Protein AF-A0A8H7TX70-F1 (afdb_monomer)

Organism: NCBI:txid104341

InterPro domains:
  IPR000953 Chromo/chromo shadow domain [PS50013] (102-158)
  IPR000953 Chromo/chromo shadow domain [SM00298] (101-154)
  IPR016197 Chromo-like domain superfamily [SSF54160] (65-156)
  IPR017984 Chromo domain subgroup [PR00504] (99-107)
  IPR017984 Chromo domain subgroup [PR00504] (112-126)
  IPR017984 Chromo domain subgroup [PR00504] (127-139)
  IPR023780 Chromo domain [PF00385] (102-152)
  IPR051219 Heterochromatin-associated chromo domain-containing protein [PTHR22812] (97-153)
  IPR056924 Tf2-1-like, SH3-like domain [PF24626] (18-78)

Solvent-accessible surface area (backbone atoms only — not comparable to full-atom values): 9948 Å² total; per-residue (Å²): 130,70,78,74,65,58,77,77,59,72,83,75,79,84,77,56,64,68,40,46,24,28,37,52,34,88,87,55,90,63,93,84,52,56,88,88,72,40,66,63,57,48,60,76,31,35,30,64,40,74,79,51,100,54,33,36,31,41,59,71,59,89,89,56,94,61,80,48,66,44,52,45,91,41,50,40,84,54,71,82,75,87,54,85,82,71,70,72,72,74,74,80,68,44,74,56,101,84,43,82,41,77,63,74,65,43,59,79,50,55,37,65,56,96,92,36,58,28,32,32,37,34,43,58,91,55,60,80,89,67,49,42,78,40,47,54,85,77,49,63,91,44,57,68,50,52,52,54,41,40,72,76,37,78,73,61,62,101

pLDDT: mean 81.98, std 11.8, range [46.97, 94.88]

Structure (mmCIF, N/CA/C/O backbone):
data_AF-A0A8H7TX70-F1
#
_entry.id   AF-A0A8H7TX70-F1
#
loop_
_atom_site.group_PDB
_atom_site.id
_atom_site.type_symbol
_atom_site.label_atom_id
_atom_site.label_alt_id
_atom_site.label_comp_id
_atom_site.label_asym_id
_atom_site.label_entity_id
_atom_site.label_seq_id
_atom_site.pdbx_PDB_ins_code
_atom_site.Cartn_x
_atom_site.Cartn_y
_atom_site.Cartn_z
_atom_site.occupancy
_atom_site.B_iso_or_equiv
_atom_site.auth_seq_id
_atom_site.auth_comp_id
_atom_site.auth_asym_id
_atom_site.auth_atom_id
_atom_site.pdbx_PDB_model_num
ATOM 1 N N . MET A 1 1 ? -21.785 15.446 38.841 1.00 46.97 1 MET A N 1
ATOM 2 C CA . MET A 1 1 ? -20.453 15.198 38.235 1.00 46.97 1 MET A CA 1
ATOM 3 C C . MET A 1 1 ? -20.473 14.820 36.745 1.00 46.97 1 MET A C 1
ATOM 5 O O . MET A 1 1 ? -19.428 14.938 36.129 1.00 46.97 1 MET A O 1
ATOM 9 N N . LYS A 1 2 ? -21.609 14.440 36.130 1.00 51.28 2 LYS A N 1
ATOM 10 C CA . LYS A 1 2 ? -21.688 14.096 34.688 1.00 51.28 2 LYS A CA 1
ATOM 11 C C . LYS A 1 2 ? -21.683 15.294 33.715 1.00 51.28 2 LYS A C 1
ATOM 13 O O . LYS A 1 2 ? -21.229 15.174 32.593 1.00 51.28 2 LYS A O 1
ATOM 18 N N . VAL A 1 3 ? -22.128 16.470 34.164 1.00 50.03 3 VAL A N 1
ATOM 19 C CA . VAL A 1 3 ? -22.450 17.622 33.288 1.00 50.03 3 VAL A CA 1
ATOM 20 C C . VAL A 1 3 ? -21.218 18.362 32.729 1.00 50.03 3 VAL A C 1
ATOM 22 O O . VAL A 1 3 ? -21.328 19.087 31.746 1.00 50.03 3 VAL A O 1
ATOM 25 N N . TYR A 1 4 ? -20.037 18.204 33.337 1.00 56.69 4 TYR A N 1
ATOM 26 C CA . TYR A 1 4 ? -18.811 18.883 32.883 1.00 56.69 4 TYR A CA 1
ATOM 27 C C . TYR A 1 4 ? -18.017 18.088 31.840 1.00 56.69 4 TYR A C 1
ATOM 29 O O . TYR A 1 4 ? -17.325 18.701 31.033 1.00 56.69 4 TYR A O 1
ATOM 37 N N . TYR A 1 5 ? -18.124 16.755 31.837 1.00 52.44 5 TYR A N 1
ATOM 38 C CA . TYR A 1 5 ? -17.366 15.901 30.917 1.00 52.44 5 TYR A CA 1
ATOM 39 C C . TYR A 1 5 ? -17.950 15.933 29.498 1.00 52.44 5 TYR A C 1
ATOM 41 O O . TYR A 1 5 ? -17.201 16.041 28.531 1.00 52.44 5 TYR A O 1
ATOM 49 N N . ASP A 1 6 ? -19.279 15.945 29.377 1.00 57.38 6 ASP A N 1
ATOM 50 C CA . ASP A 1 6 ? -19.972 15.811 28.088 1.00 57.38 6 ASP A CA 1
ATOM 51 C C . ASP A 1 6 ? -19.935 17.086 27.221 1.00 57.38 6 ASP A C 1
ATOM 53 O O . ASP A 1 6 ? -20.243 17.035 26.035 1.00 57.38 6 ASP A O 1
ATOM 57 N N . LYS A 1 7 ? -19.501 18.238 27.762 1.00 58.59 7 LYS A N 1
ATOM 58 C CA . LYS A 1 7 ? -19.483 19.531 27.039 1.00 58.59 7 LYS A CA 1
ATOM 59 C C . LYS A 1 7 ? -18.571 19.564 25.806 1.00 58.59 7 LYS A C 1
ATOM 61 O O . LYS A 1 7 ? -18.759 20.419 24.945 1.00 58.59 7 LYS A O 1
ATOM 66 N N . HIS A 1 8 ? -17.590 18.667 25.728 1.00 56.22 8 HIS A N 1
ATOM 67 C CA . HIS A 1 8 ? -16.650 18.566 24.604 1.00 56.22 8 HIS A CA 1
ATOM 68 C C . HIS A 1 8 ? -16.686 17.196 23.916 1.00 56.22 8 HIS A C 1
ATOM 70 O O . HIS A 1 8 ? -15.831 16.906 23.077 1.00 56.22 8 HIS A O 1
ATOM 76 N N . VAL A 1 9 ? -17.649 16.340 24.270 1.00 56.56 9 VAL A N 1
ATOM 77 C CA . VAL A 1 9 ? -17.773 15.009 23.678 1.00 56.56 9 VAL A CA 1
ATOM 78 C C . VAL A 1 9 ? -18.519 15.154 22.359 1.00 56.56 9 VAL A C 1
ATOM 80 O O . VAL A 1 9 ? -19.713 15.432 22.331 1.00 56.56 9 VAL A O 1
ATOM 83 N N . GLN A 1 10 ? -17.800 14.997 21.249 1.00 61.62 10 GLN A N 1
ATOM 84 C CA . GLN A 1 10 ? -18.438 14.821 19.948 1.00 61.62 10 GLN A CA 1
ATOM 85 C C . GLN A 1 10 ? -19.206 13.499 19.948 1.00 61.62 10 GLN A C 1
ATOM 87 O O . GLN A 1 10 ? -18.699 12.494 20.457 1.00 61.62 10 GLN A O 1
ATOM 92 N N . GLU A 1 11 ? -20.409 13.498 19.372 1.00 63.84 11 GLU A N 1
ATOM 93 C CA . GLU A 1 11 ? -21.166 12.264 19.185 1.00 63.84 11 GLU A CA 1
ATOM 94 C C . GLU A 1 11 ? -20.317 11.242 18.429 1.00 63.84 11 GLU A C 1
ATOM 96 O O . GLU A 1 11 ? -19.671 11.537 17.419 1.00 63.84 11 GLU A O 1
ATOM 101 N N . ALA A 1 12 ? -20.289 10.032 18.976 1.00 67.50 12 ALA A N 1
ATOM 102 C CA . ALA A 1 12 ? -19.520 8.938 18.429 1.00 67.50 12 ALA A CA 1
ATOM 103 C C . ALA A 1 12 ? -19.999 8.616 17.002 1.00 67.50 12 ALA A C 1
ATOM 105 O O . ALA A 1 12 ? -21.187 8.341 16.814 1.00 67.50 12 ALA A O 1
ATOM 106 N N . PRO A 1 13 ? -19.100 8.585 16.000 1.00 77.81 13 PRO A N 1
ATOM 107 C CA . PRO A 1 13 ? -19.459 8.155 14.658 1.00 77.81 13 PRO A CA 1
ATOM 108 C C . PRO A 1 13 ? -20.075 6.753 14.685 1.00 77.81 13 PRO A C 1
ATOM 110 O O . PRO A 1 13 ? -19.506 5.818 15.255 1.00 77.81 13 PRO A O 1
ATOM 113 N N . VAL A 1 14 ? -21.244 6.599 14.068 1.00 85.25 14 VAL A N 1
ATOM 114 C CA . VAL A 1 14 ? -21.908 5.298 13.951 1.00 85.25 14 VAL A CA 1
ATOM 115 C C . VAL A 1 14 ? -21.388 4.588 12.706 1.00 85.25 14 VAL A C 1
ATOM 117 O O . VAL A 1 14 ? -21.396 5.161 11.618 1.00 85.25 14 VAL A O 1
ATOM 120 N N . PHE A 1 15 ? -20.946 3.341 12.870 1.00 87.88 15 PHE A N 1
ATOM 121 C CA . PHE A 1 15 ? -20.486 2.487 11.773 1.00 87.88 15 PHE A CA 1
ATOM 122 C C . PHE A 1 15 ? -21.459 1.328 11.559 1.00 87.88 15 PHE A C 1
ATOM 124 O O . PHE A 1 15 ? -21.931 0.717 12.522 1.00 87.88 15 PHE A O 1
ATOM 131 N N . ALA A 1 16 ? -21.746 1.002 10.303 1.00 88.31 16 ALA A N 1
ATOM 132 C CA . ALA A 1 16 ? -22.537 -0.166 9.946 1.00 88.31 16 ALA A CA 1
ATOM 133 C C . ALA A 1 16 ? -21.640 -1.413 9.804 1.00 88.31 16 ALA A C 1
ATOM 135 O O . ALA A 1 16 ? -20.461 -1.302 9.451 1.00 88.31 16 ALA A O 1
ATOM 136 N N . PRO A 1 17 ? -22.165 -2.628 10.054 1.00 89.44 17 PRO A N 1
ATOM 137 C CA . PRO A 1 17 ? -21.487 -3.857 9.650 1.00 89.44 17 PRO A CA 1
ATOM 138 C C . PRO A 1 17 ? -21.174 -3.825 8.146 1.00 89.44 17 PRO A C 1
ATOM 140 O O . PRO A 1 17 ? -22.062 -3.574 7.337 1.00 89.44 17 PRO A O 1
ATOM 143 N N . GLY A 1 18 ? -19.918 -4.071 7.776 1.00 89.50 18 GLY A N 1
ATOM 144 C CA . GLY A 1 18 ? -19.423 -3.963 6.399 1.00 89.50 18 GLY A CA 1
ATOM 145 C C . GLY A 1 18 ? -18.641 -2.681 6.097 1.00 89.50 18 GLY A C 1
ATOM 146 O O . GLY A 1 18 ? -17.868 -2.668 5.138 1.00 89.50 18 GLY A O 1
ATOM 147 N N . ASP A 1 19 ? -18.746 -1.644 6.933 1.00 91.19 19 ASP A N 1
ATOM 148 C CA . ASP A 1 19 ? -17.955 -0.426 6.753 1.00 91.19 19 ASP A CA 1
ATOM 149 C C . ASP A 1 19 ? -16.459 -0.701 6.933 1.00 91.19 19 ASP A C 1
ATOM 151 O O . ASP A 1 19 ? -16.034 -1.460 7.812 1.00 91.19 19 ASP A O 1
ATOM 155 N N . LYS A 1 20 ? -15.641 -0.034 6.112 1.00 91.88 20 LYS A N 1
ATOM 156 C CA . LYS A 1 20 ? -14.187 -0.003 6.280 1.00 91.88 20 LYS A CA 1
ATOM 157 C C . LYS A 1 20 ? -13.816 1.118 7.250 1.00 91.88 20 LYS A C 1
ATOM 159 O O . LYS A 1 20 ? -14.251 2.262 7.102 1.00 91.88 20 LYS A O 1
ATOM 164 N N . VAL A 1 21 ? -12.978 0.805 8.231 1.00 93.00 21 VAL A N 1
ATOM 165 C CA . VAL A 1 21 ? -12.496 1.755 9.240 1.00 93.00 21 VAL A CA 1
ATOM 166 C C . VAL A 1 21 ? -10.996 1.607 9.456 1.00 93.00 21 VAL A C 1
ATOM 168 O O . VAL A 1 21 ? -10.457 0.504 9.438 1.00 93.00 21 VAL A O 1
ATOM 171 N N . TRP A 1 22 ? -10.326 2.731 9.686 1.00 92.31 22 TRP A N 1
ATOM 172 C CA . TRP A 1 22 ? -8.965 2.772 10.203 1.00 92.31 22 TRP A CA 1
ATOM 173 C C . TRP A 1 22 ? -8.966 2.508 11.704 1.00 92.31 22 TRP A C 1
ATOM 175 O O . TRP A 1 22 ? -9.704 3.168 12.437 1.00 92.31 22 TRP A O 1
ATOM 185 N N . LEU A 1 23 ? -8.095 1.606 12.161 1.00 91.69 23 LEU A N 1
ATOM 186 C CA . LEU A 1 23 ? -7.848 1.376 13.583 1.00 91.69 23 LEU A CA 1
ATOM 187 C C . LEU A 1 23 ? -6.622 2.163 14.046 1.00 91.69 23 LEU A C 1
ATOM 189 O O . LEU A 1 23 ? -5.529 2.021 13.502 1.00 91.69 23 LEU A O 1
ATOM 193 N N . ASP A 1 24 ? -6.779 2.971 15.082 1.00 89.50 24 ASP A N 1
ATOM 194 C CA . ASP A 1 24 ? -5.682 3.710 15.687 1.00 89.50 24 ASP A CA 1
ATOM 195 C C . ASP A 1 24 ? -4.760 2.785 16.500 1.00 89.50 24 ASP A C 1
ATOM 197 O O . ASP A 1 24 ? -5.184 2.100 17.433 1.00 89.50 24 ASP A O 1
ATOM 201 N N . ALA A 1 25 ? -3.474 2.777 16.150 1.00 85.31 25 ALA A N 1
ATOM 202 C CA . ALA A 1 25 ? -2.462 1.935 16.778 1.00 85.31 25 ALA A CA 1
ATOM 203 C C . ALA A 1 25 ? -1.753 2.582 17.974 1.00 85.31 25 ALA A C 1
ATOM 205 O O . ALA A 1 25 ? -0.874 1.945 18.555 1.00 85.31 25 ALA A O 1
ATOM 206 N N . ARG A 1 26 ? -2.121 3.804 18.396 1.00 77.50 26 ARG A N 1
ATOM 207 C CA . ARG A 1 26 ? -1.472 4.511 19.522 1.00 77.50 26 ARG A CA 1
ATOM 208 C C . ARG A 1 26 ? -1.361 3.670 20.799 1.00 77.50 26 ARG A C 1
ATOM 210 O O . ARG A 1 26 ? -0.381 3.816 21.529 1.00 77.50 26 ARG A O 1
ATOM 217 N N . ASN A 1 27 ? -2.327 2.780 21.030 1.00 75.38 27 ASN A N 1
ATOM 218 C CA . ASN A 1 27 ? -2.412 1.928 22.219 1.00 75.38 27 ASN A CA 1
ATOM 219 C C . ASN A 1 27 ? -2.101 0.445 21.937 1.00 75.38 27 ASN A C 1
ATOM 221 O O . ASN A 1 27 ? -2.256 -0.394 22.823 1.00 75.38 27 ASN A O 1
ATOM 225 N N . LEU A 1 28 ? -1.672 0.099 20.718 1.00 77.69 28 LEU A N 1
ATOM 226 C CA . LEU A 1 28 ? -1.436 -1.284 20.311 1.00 77.69 28 LEU A CA 1
ATOM 227 C C . LEU A 1 28 ? 0.046 -1.640 20.404 1.00 77.69 28 LEU A C 1
ATOM 229 O O . LEU A 1 28 ? 0.904 -1.019 19.778 1.00 77.69 28 LEU A O 1
ATOM 233 N N . LYS A 1 29 ? 0.353 -2.697 21.160 1.00 71.88 29 LYS A N 1
ATOM 234 C CA . LYS A 1 29 ? 1.702 -3.269 21.239 1.00 71.88 29 LYS A CA 1
ATOM 235 C C . LYS A 1 29 ? 1.949 -4.176 20.034 1.00 71.88 29 LYS A C 1
ATOM 237 O O . LYS A 1 29 ? 1.851 -5.397 20.130 1.00 71.88 29 LYS A O 1
ATOM 242 N N . LEU A 1 30 ? 2.238 -3.575 18.883 1.00 72.44 30 LEU A N 1
ATOM 243 C CA . LEU A 1 30 ? 2.626 -4.318 17.687 1.00 72.44 30 LEU A CA 1
ATOM 244 C C . LEU A 1 30 ? 4.089 -4.760 17.794 1.00 72.44 30 LEU A C 1
ATOM 246 O O . LEU A 1 30 ? 4.969 -3.951 18.071 1.00 72.44 30 LEU A O 1
ATOM 250 N N . LYS A 1 31 ? 4.357 -6.047 17.547 1.00 67.94 31 LYS A N 1
ATOM 251 C CA . LYS A 1 31 ? 5.710 -6.631 17.637 1.00 67.94 31 LYS A CA 1
ATOM 252 C C . LYS A 1 31 ? 6.662 -6.179 16.520 1.00 67.94 31 LYS A C 1
ATOM 254 O O . LYS A 1 31 ? 7.847 -6.477 16.592 1.00 67.94 31 LYS A O 1
ATOM 259 N N . GLN A 1 32 ? 6.150 -5.539 15.470 1.00 63.03 32 GLN A N 1
ATOM 260 C CA . GLN A 1 32 ? 6.824 -5.540 14.170 1.00 63.03 32 GLN A CA 1
ATOM 261 C C . GLN A 1 32 ? 7.758 -4.349 13.914 1.00 63.03 32 GLN A C 1
ATOM 263 O O . GLN A 1 32 ? 8.669 -4.504 13.111 1.00 63.03 32 GLN A O 1
ATOM 268 N N . LEU A 1 33 ? 7.595 -3.189 14.567 1.00 59.81 33 LEU A N 1
ATOM 269 C CA . LEU A 1 33 ? 8.407 -1.990 14.290 1.00 59.81 33 LEU A CA 1
ATOM 270 C C . LEU A 1 33 ? 8.549 -1.088 15.530 1.00 59.81 33 LEU A C 1
ATOM 272 O O . LEU A 1 33 ? 7.700 -1.095 16.420 1.00 59.81 33 LEU A O 1
ATOM 276 N N . SER A 1 34 ? 9.613 -0.280 15.584 1.00 73.69 34 SER A N 1
ATOM 277 C CA . SER A 1 34 ? 9.795 0.736 16.632 1.00 73.69 34 SER A CA 1
ATOM 278 C C . SER A 1 34 ? 8.662 1.775 16.606 1.00 73.69 34 SER A C 1
ATOM 280 O O . SER A 1 34 ? 8.093 2.045 15.552 1.00 73.69 34 SER A O 1
ATOM 282 N N . LYS A 1 35 ? 8.363 2.434 17.738 1.00 70.19 35 LYS A N 1
ATOM 283 C CA . LYS A 1 35 ? 7.258 3.418 17.862 1.00 70.19 35 LYS A CA 1
ATOM 284 C C . LYS A 1 35 ? 7.298 4.558 16.824 1.00 70.19 35 LYS A C 1
ATOM 286 O O . LYS A 1 35 ? 6.272 5.170 16.544 1.00 70.19 35 LYS A O 1
ATOM 291 N N . LYS A 1 36 ? 8.479 4.870 16.271 1.00 76.50 36 LYS A N 1
ATOM 292 C CA . LYS A 1 36 ? 8.656 5.888 15.219 1.00 76.50 36 LYS A CA 1
ATOM 293 C C . LYS A 1 36 ? 8.321 5.374 13.817 1.00 76.50 36 LYS A C 1
ATOM 295 O O . LYS A 1 36 ? 7.882 6.162 12.990 1.00 76.50 36 LYS A O 1
ATOM 300 N N . LEU A 1 37 ? 8.554 4.087 13.561 1.00 78.12 37 LEU A N 1
ATOM 301 C CA . LEU A 1 37 ? 8.338 3.447 12.261 1.00 78.12 37 LEU A CA 1
ATOM 302 C C . LEU A 1 37 ? 6.998 2.706 12.191 1.00 78.12 37 LEU A C 1
ATOM 304 O O . LEU A 1 37 ? 6.535 2.373 11.106 1.00 78.12 37 LEU A O 1
ATOM 308 N N . SER A 1 38 ? 6.359 2.451 13.334 1.00 77.12 38 SER A N 1
ATOM 309 C CA . SER A 1 38 ? 5.036 1.843 13.381 1.00 77.12 38 SER A CA 1
ATOM 310 C C . SER A 1 38 ? 3.984 2.795 12.799 1.00 77.12 38 SER A C 1
ATOM 312 O O . SER A 1 38 ? 3.923 3.959 13.216 1.00 77.12 38 SER A O 1
ATOM 314 N N . PRO A 1 39 ? 3.114 2.321 11.893 1.00 81.38 39 PRO A N 1
ATOM 315 C CA . PRO A 1 39 ? 2.032 3.136 11.362 1.00 81.38 39 PRO A CA 1
ATOM 316 C C . PRO A 1 39 ? 1.091 3.575 12.491 1.00 81.38 39 PRO A C 1
ATOM 318 O O . PRO A 1 39 ? 0.698 2.776 13.340 1.00 81.38 39 PRO A O 1
ATOM 321 N N . LYS A 1 40 ? 0.710 4.858 12.501 1.00 84.44 40 LYS A N 1
ATOM 322 C CA . LYS A 1 40 ? -0.215 5.408 13.512 1.00 84.44 40 LYS A CA 1
ATOM 323 C C . LYS A 1 40 ? -1.635 4.856 13.365 1.00 84.44 40 LYS A C 1
ATOM 325 O O . LYS A 1 40 ? -2.368 4.787 14.346 1.00 84.44 40 LYS A O 1
ATOM 330 N N . ARG A 1 41 ? -2.022 4.482 12.145 1.00 89.31 41 ARG A N 1
ATOM 331 C CA . ARG A 1 41 ? -3.315 3.878 11.811 1.00 89.31 41 ARG A CA 1
ATOM 332 C C . ARG A 1 41 ? -3.072 2.589 11.039 1.00 89.31 41 ARG A C 1
ATOM 334 O O . ARG A 1 41 ? -2.258 2.571 10.121 1.00 89.31 41 ARG A O 1
ATOM 341 N N . LEU A 1 42 ? -3.759 1.527 11.427 1.00 87.62 42 LEU A N 1
ATOM 342 C CA . LEU A 1 42 ? -3.676 0.204 10.827 1.00 87.62 42 LEU A CA 1
ATOM 343 C C . LEU A 1 42 ? -4.904 -0.050 9.988 1.00 87.62 42 LEU A C 1
ATOM 345 O O . LEU A 1 42 ? -5.997 0.062 10.536 1.00 87.62 42 LEU A O 1
ATOM 349 N N . GLY A 1 43 ? -4.652 -0.449 8.739 1.00 80.44 43 GLY A N 1
ATOM 350 C CA . GLY A 1 43 ? -5.585 -1.000 7.757 1.00 80.44 43 GLY A CA 1
ATOM 351 C C . GLY A 1 43 ? -6.913 -0.258 7.554 1.00 80.44 43 GLY A C 1
ATOM 352 O O . GLY A 1 43 ? -7.480 0.323 8.466 1.00 80.44 43 GLY A O 1
ATOM 353 N N . PRO A 1 44 ? -7.531 -0.365 6.380 1.00 90.56 44 PRO A N 1
ATOM 354 C CA . PRO A 1 44 ? -8.978 -0.456 6.360 1.00 90.56 44 PRO A CA 1
ATOM 355 C C . PRO A 1 44 ? -9.383 -1.842 6.881 1.00 90.56 44 PRO A C 1
ATOM 357 O O . PRO A 1 44 ? -9.284 -2.834 6.161 1.00 90.56 44 PRO A O 1
ATOM 360 N N . TYR A 1 45 ? -9.838 -1.929 8.128 1.00 92.88 45 TYR A N 1
ATOM 361 C CA . TYR A 1 45 ? -10.476 -3.137 8.651 1.00 92.88 45 TYR A CA 1
ATOM 362 C C . TYR A 1 45 ? -11.986 -3.055 8.489 1.00 92.88 45 TYR A C 1
ATOM 364 O O . TYR A 1 45 ? -12.575 -1.981 8.562 1.00 92.88 45 TYR A O 1
ATOM 372 N N . THR A 1 46 ? -12.618 -4.203 8.268 1.00 93.88 46 THR A N 1
ATOM 373 C CA . THR A 1 46 ? -14.074 -4.265 8.098 1.00 93.88 46 THR A CA 1
ATOM 374 C C . THR A 1 46 ? -14.748 -4.415 9.455 1.00 93.88 46 THR A C 1
ATOM 376 O O . THR A 1 46 ? -14.343 -5.263 10.259 1.00 93.88 46 THR A O 1
ATOM 379 N N . VAL A 1 47 ? -15.789 -3.626 9.710 1.00 94.06 47 VAL A N 1
ATOM 380 C CA . VAL A 1 47 ? -16.645 -3.783 10.889 1.00 94.06 47 VAL A CA 1
ATOM 381 C C . VAL A 1 47 ? -17.471 -5.058 10.730 1.00 94.06 47 VAL A C 1
ATOM 383 O O . VAL A 1 47 ? -18.279 -5.179 9.816 1.00 94.06 47 VAL A O 1
ATOM 386 N N . ARG A 1 48 ? -17.273 -6.027 11.626 1.00 93.81 48 ARG A N 1
ATOM 387 C CA . ARG A 1 48 ? -18.032 -7.283 11.650 1.00 93.81 48 ARG A CA 1
ATOM 388 C C . ARG A 1 48 ? -19.402 -7.096 12.292 1.00 93.81 48 ARG A C 1
ATOM 390 O O . ARG A 1 48 ? -20.392 -7.571 11.755 1.00 93.81 48 ARG A O 1
ATOM 397 N N . GLN A 1 49 ? -19.442 -6.475 13.469 1.00 91.75 49 GLN A N 1
ATOM 398 C CA . GLN A 1 49 ? -20.687 -6.161 14.174 1.00 91.75 49 GLN A CA 1
ATOM 399 C C . GLN A 1 49 ? -20.467 -5.051 15.204 1.00 91.75 49 GLN A C 1
ATOM 401 O O . GLN A 1 49 ? -19.360 -4.897 15.729 1.00 91.75 49 GLN A O 1
ATOM 406 N N . LYS A 1 50 ? -21.547 -4.353 15.553 1.00 91.56 50 LYS A N 1
ATOM 407 C CA . LYS A 1 50 ? -21.629 -3.497 16.739 1.00 91.56 50 LYS A CA 1
ATOM 408 C C . LYS A 1 50 ? -21.961 -4.374 17.955 1.00 91.56 50 LYS A C 1
ATOM 410 O O . LYS A 1 50 ? -22.876 -5.190 17.879 1.00 91.56 50 LYS A O 1
ATOM 415 N N . LEU A 1 51 ? -21.170 -4.285 19.025 1.00 85.81 51 LEU A N 1
ATOM 416 C CA . LEU A 1 51 ? -21.346 -5.085 20.250 1.00 85.81 51 LEU A CA 1
ATOM 417 C C . LEU A 1 51 ? -22.024 -4.298 21.376 1.00 85.81 51 LEU A C 1
ATOM 419 O O . LEU A 1 51 ? -22.756 -4.885 22.163 1.00 85.81 51 LEU A O 1
ATOM 423 N N . GLY A 1 52 ? -21.797 -2.987 21.429 1.00 81.75 52 GLY A N 1
ATOM 424 C CA . GLY A 1 52 ? -22.437 -2.062 22.363 1.00 81.75 52 GLY A CA 1
ATOM 425 C C . GLY A 1 52 ? -22.576 -0.683 21.728 1.00 81.75 52 GLY A C 1
ATOM 426 O O . GLY A 1 52 ? -22.297 -0.526 20.541 1.00 81.75 52 GLY A O 1
ATOM 427 N N . ASP A 1 53 ? -22.972 0.330 22.496 1.00 82.56 53 ASP A N 1
ATOM 428 C CA . ASP A 1 53 ? -23.195 1.678 21.951 1.00 82.56 53 ASP A CA 1
ATOM 429 C C . ASP A 1 53 ? -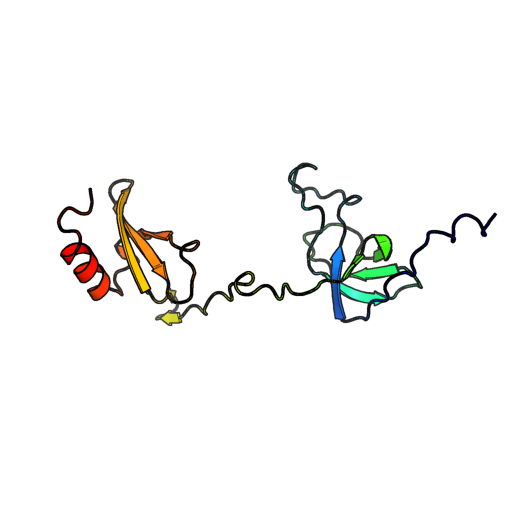21.940 2.272 21.301 1.00 82.56 53 ASP A C 1
ATOM 431 O O . ASP A 1 53 ? -22.037 2.917 20.253 1.00 82.56 53 ASP A O 1
ATOM 435 N N . LEU A 1 54 ? -20.773 1.978 21.884 1.00 86.81 54 LEU A N 1
ATOM 436 C CA . LEU A 1 54 ? -19.475 2.524 21.489 1.00 86.81 54 LEU A CA 1
ATOM 437 C C . LEU A 1 54 ? -18.463 1.455 21.043 1.00 86.81 54 LEU A C 1
ATOM 439 O O . LEU A 1 54 ? -17.407 1.815 20.529 1.00 86.81 54 LEU A O 1
ATOM 443 N N . ASP A 1 55 ? -18.766 0.165 21.200 1.00 91.25 55 ASP A N 1
ATOM 444 C CA . ASP A 1 55 ? -17.820 -0.923 20.928 1.00 91.25 55 ASP A CA 1
ATOM 445 C C . ASP A 1 55 ? -18.158 -1.680 19.643 1.00 91.25 55 ASP A C 1
ATOM 447 O O . ASP A 1 55 ? -19.274 -2.179 19.451 1.00 91.25 55 ASP A O 1
ATOM 451 N N . TYR A 1 56 ? -17.153 -1.830 18.779 1.00 93.38 56 TYR A N 1
ATOM 452 C CA . TYR A 1 56 ? -17.264 -2.513 17.494 1.00 93.38 56 TYR A CA 1
ATOM 453 C C . TYR A 1 56 ? -16.257 -3.652 17.387 1.00 93.38 56 TYR A C 1
ATOM 455 O O . TYR A 1 56 ? -15.096 -3.537 17.782 1.00 93.38 56 TYR A O 1
ATOM 463 N N . LYS A 1 57 ? -16.701 -4.763 16.800 1.00 94.06 57 LYS A N 1
ATOM 464 C CA . LYS A 1 57 ? -15.849 -5.903 16.470 1.00 94.06 57 LYS A CA 1
ATOM 465 C C . LYS A 1 57 ? -15.356 -5.771 15.037 1.00 94.06 57 LYS A C 1
ATOM 467 O O . LYS A 1 57 ? -16.173 -5.689 14.123 1.00 94.06 57 LYS A O 1
ATOM 472 N N . LEU A 1 58 ? -14.047 -5.814 14.831 1.00 94.19 58 LEU A N 1
ATOM 473 C CA . LEU A 1 58 ? -13.411 -5.749 13.518 1.00 94.19 58 LEU A CA 1
ATOM 474 C C . LEU A 1 58 ? -12.986 -7.134 13.023 1.00 94.19 58 LEU A C 1
ATOM 476 O O . LEU A 1 58 ? -12.700 -8.046 13.803 1.00 94.19 58 LEU A O 1
ATOM 480 N N . VAL A 1 59 ? -12.908 -7.283 11.705 1.00 93.81 59 VAL A N 1
ATOM 481 C CA . VAL A 1 59 ? -12.232 -8.413 11.063 1.00 93.81 59 VAL A CA 1
ATOM 482 C C . VAL A 1 59 ? -10.740 -8.095 10.992 1.00 93.81 59 VAL A C 1
ATOM 484 O O . VAL A 1 59 ? -10.304 -7.333 10.131 1.00 93.81 59 VAL A O 1
ATOM 487 N N . LEU A 1 60 ? -9.966 -8.660 11.921 1.00 90.69 60 LEU A N 1
ATOM 488 C CA . LEU A 1 60 ? -8.508 -8.534 11.943 1.00 90.69 60 LEU A CA 1
ATOM 489 C C . LEU A 1 60 ? -7.833 -9.754 11.295 1.00 90.69 60 LEU A C 1
ATOM 491 O O . LEU A 1 60 ? -8.305 -10.881 11.473 1.00 90.69 60 LEU A O 1
ATOM 495 N N . PRO A 1 61 ? -6.704 -9.567 10.591 1.00 88.75 61 PRO A N 1
ATOM 496 C CA . PRO A 1 61 ? -5.890 -10.676 10.116 1.00 88.75 61 PRO A CA 1
ATOM 497 C C . PRO A 1 61 ? -5.207 -11.394 11.289 1.00 88.75 61 PRO A C 1
ATOM 499 O O . PRO A 1 61 ? -4.845 -10.778 12.292 1.00 88.75 61 PRO A O 1
ATOM 502 N N . LYS A 1 62 ? -4.951 -12.700 11.136 1.00 83.88 62 LYS A N 1
ATOM 503 C CA . LYS A 1 62 ? -4.276 -13.532 12.157 1.00 83.88 62 LYS A CA 1
ATOM 504 C C . LYS A 1 62 ? -2.855 -13.058 12.503 1.00 83.88 62 LYS A C 1
ATOM 506 O O . LYS A 1 62 ? -2.311 -13.460 13.525 1.00 83.88 62 LYS A O 1
ATOM 511 N N . SER A 1 63 ? -2.260 -12.213 11.661 1.00 81.94 63 SER A N 1
ATOM 512 C CA . SER A 1 63 ? -0.948 -11.600 11.882 1.00 81.94 63 SER A CA 1
ATOM 513 C C . SER A 1 63 ? -0.940 -10.559 13.004 1.00 81.94 63 SER A C 1
ATOM 515 O O . SER A 1 63 ? 0.127 -10.272 13.543 1.00 81.94 63 SER A O 1
ATOM 517 N N . VAL A 1 64 ? -2.099 -10.001 13.375 1.00 81.62 64 VAL A N 1
ATOM 518 C CA . VAL A 1 64 ? -2.228 -8.991 14.432 1.00 81.62 64 VAL A CA 1
ATOM 519 C C . VAL A 1 64 ? -2.759 -9.668 15.701 1.00 81.62 64 VAL A C 1
ATOM 521 O O . VAL A 1 64 ? -3.957 -9.940 15.789 1.00 81.62 64 VAL A O 1
ATOM 524 N N . PRO A 1 65 ? -1.909 -9.940 16.711 1.00 82.12 65 PRO A N 1
ATOM 525 C CA . PRO A 1 65 ? -2.307 -10.648 17.927 1.00 82.12 65 PRO A CA 1
ATOM 526 C C . PRO A 1 65 ? -2.981 -9.695 18.930 1.00 82.12 65 PRO A C 1
ATOM 528 O O . PRO A 1 65 ? -2.526 -9.536 20.060 1.00 82.12 65 PRO A O 1
ATOM 531 N N . VAL A 1 66 ? -4.038 -9.006 18.501 1.00 86.69 66 VAL A N 1
ATOM 532 C CA . VAL A 1 66 ? -4.805 -8.050 19.311 1.00 86.69 66 VAL A CA 1
ATOM 533 C C . VAL A 1 66 ? -6.264 -8.491 19.340 1.00 86.69 66 VAL A C 1
ATOM 535 O O . VAL A 1 66 ? -6.779 -9.046 18.369 1.00 86.69 66 VAL A O 1
ATOM 538 N N . HIS A 1 67 ? -6.941 -8.256 20.463 1.00 89.25 67 HIS A N 1
ATOM 539 C CA . HIS A 1 67 ? -8.366 -8.535 20.581 1.00 89.25 67 HIS A CA 1
ATOM 540 C C . HIS A 1 67 ? -9.171 -7.706 19.556 1.00 89.25 67 HIS A C 1
ATOM 542 O O . HIS A 1 67 ? -8.944 -6.505 19.462 1.00 89.25 67 HIS A O 1
ATOM 548 N N . PRO A 1 68 ? -10.108 -8.300 18.792 1.00 90.94 68 PRO A N 1
ATOM 549 C CA . PRO A 1 68 ? -10.769 -7.625 17.671 1.00 90.94 68 PRO A CA 1
ATOM 550 C C . PRO A 1 68 ? -11.870 -6.632 18.070 1.00 90.94 68 PRO A C 1
ATOM 552 O O . PRO A 1 68 ? -12.587 -6.166 17.190 1.00 90.94 68 PRO A O 1
ATOM 555 N N . VAL A 1 69 ? -12.062 -6.342 19.357 1.00 92.69 69 VAL A N 1
ATOM 556 C CA . VAL A 1 69 ? -13.102 -5.422 19.843 1.00 92.69 69 VAL A CA 1
ATOM 557 C C . VAL A 1 69 ? -12.461 -4.102 20.244 1.00 92.69 69 VAL A C 1
ATOM 559 O O . VAL A 1 69 ? -11.537 -4.089 21.056 1.00 92.69 69 VAL A O 1
ATOM 562 N N . PHE A 1 70 ? -12.956 -3.005 19.673 1.00 91.19 70 PHE A N 1
ATOM 563 C CA . PHE A 1 70 ? -12.415 -1.667 19.880 1.00 91.19 70 PHE A CA 1
ATOM 564 C C . PHE A 1 70 ? -13.516 -0.638 20.107 1.00 91.19 70 PHE A C 1
ATOM 566 O O . PHE A 1 70 ? -14.566 -0.675 19.463 1.00 91.19 70 PHE A O 1
ATOM 573 N N . HIS A 1 71 ? -13.206 0.322 20.972 1.00 91.12 71 HIS A N 1
ATOM 574 C CA . HIS A 1 71 ? -14.025 1.501 21.201 1.00 91.12 71 HIS A CA 1
ATOM 575 C C . HIS A 1 71 ? -13.989 2.438 19.987 1.00 91.12 71 HIS A C 1
ATOM 577 O O . HIS A 1 71 ? -12.940 2.624 19.362 1.00 91.12 71 HIS A O 1
ATOM 583 N N . VAL A 1 72 ? -15.106 3.104 19.707 1.00 89.19 72 VAL A N 1
ATOM 584 C CA . VAL A 1 72 ? -15.309 4.036 18.588 1.00 89.19 72 VAL A CA 1
ATOM 585 C C . VAL A 1 72 ? -14.249 5.140 18.504 1.00 89.19 72 VAL A C 1
ATOM 587 O O . VAL A 1 72 ? -13.869 5.541 17.411 1.00 89.19 72 VAL A O 1
ATOM 590 N N . SER A 1 73 ? -13.685 5.581 19.633 1.00 88.38 73 SER A N 1
ATOM 591 C CA . SER A 1 73 ? -12.608 6.591 19.669 1.00 88.38 73 SER A CA 1
ATOM 592 C C . SER A 1 73 ? -11.300 6.143 19.008 1.00 88.38 73 SER A C 1
ATOM 594 O O . SER A 1 73 ? -10.459 6.981 18.686 1.00 88.38 73 SER A O 1
ATOM 596 N N . LEU A 1 74 ? -11.096 4.832 18.845 1.00 89.31 74 LEU A N 1
ATOM 597 C CA . LEU A 1 74 ? -9.952 4.258 18.131 1.00 89.31 74 LEU A CA 1
ATOM 598 C C . LEU A 1 74 ? -10.274 3.973 16.663 1.00 89.31 74 LEU A C 1
ATOM 600 O O . LEU A 1 74 ? -9.402 3.503 15.936 1.00 89.31 74 LEU A O 1
ATOM 604 N N . LEU A 1 75 ? -11.504 4.236 16.226 1.00 91.00 75 LEU A N 1
ATOM 605 C CA . LEU A 1 75 ? -11.964 3.977 14.874 1.00 91.00 75 LEU A CA 1
ATOM 606 C C . LEU A 1 75 ? -12.106 5.296 14.125 1.00 91.00 75 LEU A C 1
ATOM 608 O O . LEU A 1 75 ? -12.576 6.304 14.644 1.00 91.00 75 LEU A O 1
ATOM 612 N N . SER A 1 76 ? -11.679 5.307 12.873 1.00 89.75 76 SER A N 1
ATOM 613 C CA . SER A 1 76 ? -11.903 6.429 11.967 1.00 89.75 76 SER A CA 1
ATOM 614 C C . SER A 1 76 ? -12.468 5.898 10.664 1.00 89.75 76 SER A C 1
ATOM 616 O O . SER A 1 76 ? -12.005 4.873 10.170 1.00 89.75 76 SER A O 1
ATOM 618 N N . LYS A 1 77 ? -13.452 6.591 10.085 1.00 89.06 77 LYS A N 1
ATOM 619 C CA . LYS A 1 77 ? -14.037 6.189 8.803 1.00 89.06 77 LYS A CA 1
ATOM 620 C C . LYS A 1 77 ? -12.942 6.080 7.738 1.00 89.06 77 LYS A C 1
ATOM 622 O O . LYS A 1 77 ? -12.110 6.981 7.609 1.00 89.06 77 LYS A O 1
ATOM 627 N N . TYR A 1 78 ? -12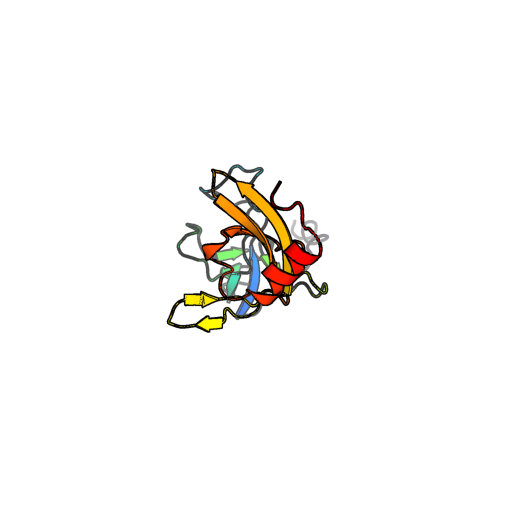.918 4.970 7.005 1.00 87.38 78 TYR A N 1
ATOM 628 C CA . TYR A 1 78 ? -12.095 4.866 5.809 1.00 87.38 78 TYR A CA 1
ATOM 629 C C . TYR A 1 78 ? -12.832 5.558 4.665 1.00 87.38 78 TYR A C 1
ATOM 631 O O . TYR A 1 78 ? -13.921 5.139 4.277 1.00 87.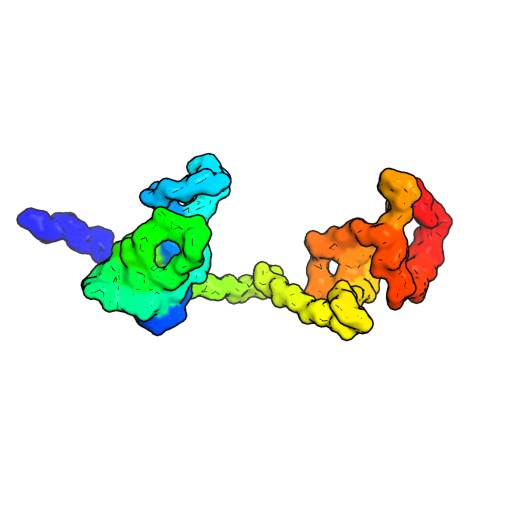38 78 TYR A O 1
ATOM 639 N N . THR A 1 79 ? -12.226 6.608 4.127 1.00 81.69 79 THR A N 1
ATOM 640 C CA . THR A 1 79 ? -12.650 7.206 2.862 1.00 81.69 79 THR A CA 1
ATOM 641 C C . THR A 1 79 ? -11.626 6.794 1.819 1.00 81.69 79 THR A C 1
ATOM 643 O O . THR A 1 79 ? -10.421 6.934 2.056 1.00 81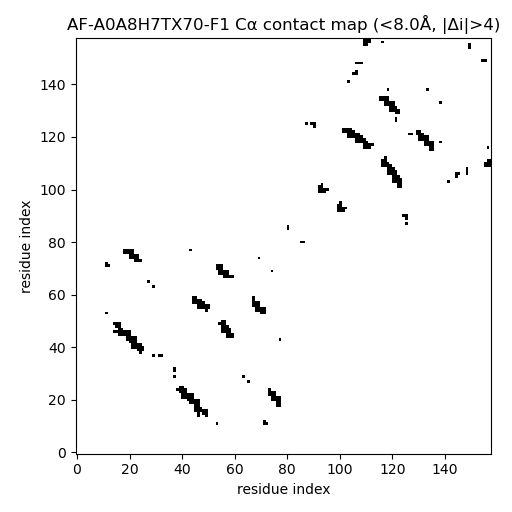.69 79 THR A O 1
ATOM 646 N N . ARG A 1 80 ? -12.104 6.265 0.688 1.00 74.50 80 ARG A N 1
ATOM 647 C CA . ARG A 1 80 ? -11.266 6.063 -0.497 1.00 74.50 80 ARG A CA 1
ATOM 648 C C . ARG A 1 80 ? -10.666 7.417 -0.872 1.00 74.50 80 ARG A C 1
ATOM 650 O O . ARG A 1 80 ? -11.328 8.443 -0.723 1.00 74.50 80 ARG A O 1
ATOM 657 N N . SER A 1 81 ? -9.395 7.461 -1.258 1.00 70.62 81 SER A N 1
ATOM 658 C CA . SER A 1 81 ? -8.840 8.738 -1.691 1.00 70.62 81 SER A CA 1
ATOM 659 C C . SER A 1 81 ? -9.371 9.056 -3.081 1.00 70.62 81 SER A C 1
ATOM 661 O O . SER A 1 81 ? -8.917 8.456 -4.045 1.00 70.62 81 SER A O 1
ATOM 663 N N . ASP A 1 82 ? -10.257 10.043 -3.184 1.00 68.75 82 ASP A N 1
ATOM 664 C CA . ASP A 1 82 ? -10.783 10.535 -4.469 1.00 68.75 82 ASP A CA 1
ATOM 665 C C . ASP A 1 82 ? -9.787 11.455 -5.203 1.00 68.75 82 ASP A C 1
ATOM 667 O O . ASP A 1 82 ? -10.142 12.161 -6.143 1.00 68.75 82 ASP A O 1
ATOM 671 N N . ILE A 1 83 ? -8.528 11.491 -4.749 1.00 69.06 83 ILE A N 1
ATOM 672 C CA . ILE A 1 83 ? -7.468 12.265 -5.394 1.00 69.06 83 ILE A CA 1
ATOM 673 C C . ILE A 1 83 ? -7.077 11.524 -6.680 1.00 69.06 83 ILE A C 1
ATOM 675 O O . ILE A 1 83 ? -6.570 10.399 -6.581 1.00 69.06 83 ILE A O 1
ATOM 679 N N . PRO A 1 84 ? -7.259 12.134 -7.866 1.00 62.06 84 PRO A N 1
ATOM 680 C CA . PRO A 1 84 ? -6.892 11.509 -9.132 1.00 62.06 84 PRO A CA 1
ATOM 681 C C . PRO A 1 84 ? -5.409 11.108 -9.138 1.00 62.06 84 PRO A C 1
ATOM 683 O O . PRO A 1 84 ? -4.555 11.899 -8.741 1.00 62.06 84 PRO A O 1
ATOM 686 N N . GLY A 1 85 ? -5.102 9.876 -9.558 1.00 60.94 85 GLY A N 1
ATOM 687 C CA . GLY A 1 85 ? -3.728 9.363 -9.681 1.00 60.94 85 GLY A CA 1
ATOM 688 C C . GLY A 1 85 ? -3.068 8.865 -8.387 1.00 60.94 85 GLY A C 1
ATOM 689 O O . GLY A 1 85 ? -1.922 8.429 -8.428 1.00 60.94 85 GLY A O 1
ATOM 690 N N . ARG A 1 86 ? -3.753 8.905 -7.233 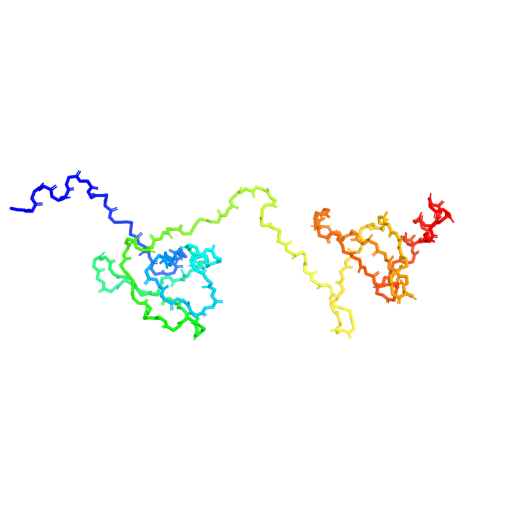1.00 65.69 86 ARG A N 1
ATOM 691 C CA . ARG A 1 86 ? -3.207 8.379 -5.965 1.00 65.69 86 ARG A CA 1
ATOM 692 C C . ARG A 1 86 ? -3.384 6.869 -5.808 1.00 65.69 86 ARG A C 1
ATOM 694 O O . ARG A 1 86 ? -2.530 6.212 -5.217 1.00 65.69 86 ARG A O 1
ATOM 701 N N . GLU A 1 87 ? -4.496 6.340 -6.299 1.00 58.66 87 GLU A N 1
ATOM 702 C CA . GLU A 1 87 ? -4.689 4.905 -6.464 1.00 58.66 87 GLU A CA 1
ATOM 703 C C . GLU A 1 87 ? -4.294 4.567 -7.894 1.00 58.66 87 GLU A C 1
ATOM 705 O O . GLU A 1 87 ? -5.065 4.772 -8.829 1.00 58.66 87 GLU A O 1
ATOM 710 N N . LEU A 1 88 ? -3.053 4.122 -8.068 1.00 56.12 88 LEU A N 1
ATOM 711 C CA . LEU A 1 88 ? -2.668 3.443 -9.292 1.00 56.12 88 LEU A CA 1
ATOM 712 C C . LEU A 1 88 ? -3.370 2.092 -9.251 1.00 56.12 88 LEU A C 1
ATOM 714 O O . LEU A 1 88 ? -2.989 1.213 -8.480 1.00 56.12 88 LEU A O 1
ATOM 718 N N . GLU A 1 89 ? -4.447 1.952 -10.017 1.00 59.69 89 GLU A N 1
ATOM 719 C CA . GLU A 1 89 ? -4.896 0.622 -10.397 1.00 59.69 89 GLU A CA 1
ATOM 720 C C . GLU A 1 89 ? -3.749 0.026 -11.207 1.00 59.69 89 GLU A C 1
ATOM 722 O O . GLU A 1 89 ? -3.465 0.488 -12.310 1.00 59.69 89 GLU A O 1
ATOM 727 N N . GLU A 1 90 ? -3.021 -0.917 -10.606 1.00 64.19 90 GLU A N 1
ATOM 728 C CA . GLU A 1 90 ? -2.003 -1.680 -11.316 1.00 64.19 90 GLU A CA 1
ATOM 729 C C . GLU A 1 90 ? -2.703 -2.322 -12.521 1.00 64.19 90 GLU A C 1
ATOM 731 O O . GLU A 1 90 ? -3.633 -3.114 -12.314 1.00 64.19 90 GLU A O 1
ATOM 736 N N . PRO A 1 91 ? -2.362 -1.956 -13.773 1.00 65.44 91 PRO A N 1
ATOM 737 C CA . PRO A 1 91 ? -2.924 -2.626 -14.927 1.00 65.44 91 PRO A CA 1
ATOM 738 C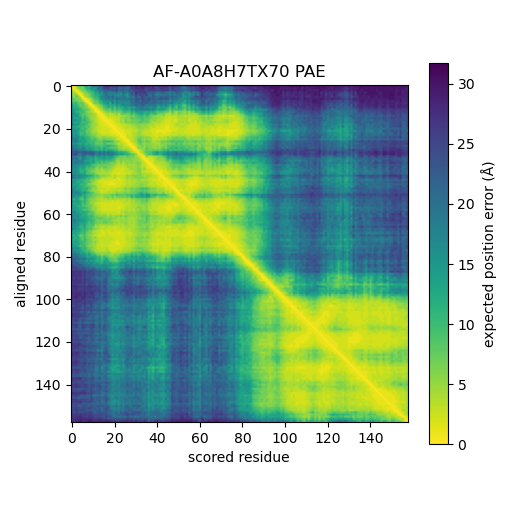 C . PRO A 1 91 ? -2.721 -4.139 -14.787 1.00 65.44 91 PRO A C 1
ATOM 740 O O . PRO A 1 91 ? -1.682 -4.594 -14.296 1.00 65.44 91 PRO A O 1
ATOM 743 N N . PRO A 1 92 ? -3.731 -4.931 -15.174 1.00 67.38 92 PRO A N 1
ATOM 744 C CA . PRO A 1 92 ? -3.688 -6.372 -15.000 1.00 67.38 92 PRO A CA 1
ATOM 745 C C . PRO A 1 92 ? -2.486 -6.956 -15.747 1.00 67.38 92 PRO A C 1
ATOM 747 O O . PRO A 1 92 ? -2.269 -6.637 -16.917 1.00 67.38 92 PRO A O 1
ATOM 750 N N . ALA A 1 93 ? -1.735 -7.836 -15.080 1.00 70.88 93 ALA A N 1
ATOM 751 C CA . ALA A 1 93 ? -0.673 -8.595 -15.726 1.00 70.88 93 ALA A CA 1
ATOM 752 C C . ALA A 1 93 ? -1.259 -9.448 -16.863 1.00 70.88 93 ALA A C 1
ATOM 754 O O . ALA A 1 93 ? -2.269 -10.143 -16.692 1.00 70.88 93 ALA A O 1
ATOM 755 N N . ILE A 1 94 ? -0.626 -9.396 -18.030 1.00 77.19 94 ILE A N 1
ATOM 756 C CA . ILE A 1 94 ? -0.982 -10.209 -19.188 1.00 77.19 94 ILE A CA 1
ATOM 757 C C . ILE A 1 94 ? -0.363 -11.586 -18.963 1.00 77.19 94 ILE A C 1
ATOM 759 O O . ILE A 1 94 ? 0.847 -11.707 -18.827 1.00 77.19 94 ILE A O 1
ATOM 763 N N . LYS A 1 95 ? -1.181 -12.640 -18.912 1.00 74.31 95 LYS A N 1
ATOM 764 C CA . LYS A 1 95 ? -0.666 -14.009 -18.782 1.00 74.31 95 LYS A CA 1
ATOM 765 C C . LYS A 1 95 ? -0.293 -14.555 -20.153 1.00 74.31 95 LYS A C 1
ATOM 767 O O . LYS A 1 95 ? -1.188 -14.862 -20.941 1.00 74.31 95 LYS A O 1
ATOM 772 N N . VAL A 1 96 ? 1.000 -14.708 -20.413 1.00 71.56 96 VAL A N 1
ATOM 773 C CA . VAL A 1 96 ? 1.532 -15.351 -21.622 1.00 71.56 96 VAL A CA 1
ATOM 774 C C . VAL A 1 96 ? 2.263 -16.612 -21.180 1.00 71.56 96 VAL A C 1
ATOM 776 O O . VAL A 1 96 ? 3.111 -16.559 -20.302 1.00 71.56 96 VAL A O 1
ATOM 779 N N . GLU A 1 97 ? 1.864 -17.774 -21.702 1.00 69.50 97 GLU A N 1
ATOM 780 C CA . GLU A 1 97 ? 2.500 -19.078 -21.411 1.00 69.50 97 GLU A CA 1
ATOM 781 C C . GLU A 1 97 ? 2.617 -19.469 -19.917 1.00 69.50 97 GLU A C 1
ATOM 783 O O . GLU A 1 97 ? 3.327 -20.406 -19.566 1.00 69.50 97 GLU A O 1
ATOM 788 N N . GLY A 1 98 ? 1.843 -18.825 -19.037 1.00 73.56 98 GLY A N 1
ATOM 789 C CA . GLY A 1 98 ? 1.852 -19.077 -17.591 1.00 73.56 98 GLY A CA 1
ATOM 790 C C . GLY A 1 98 ? 2.644 -18.052 -16.777 1.00 73.56 98 GLY A C 1
ATOM 791 O O . GLY A 1 98 ? 2.496 -18.045 -15.555 1.00 73.56 98 GLY A O 1
ATOM 792 N N . ASP A 1 99 ? 3.376 -17.157 -17.441 1.00 71.94 99 ASP A N 1
ATOM 793 C CA . ASP A 1 99 ? 4.129 -16.067 -16.827 1.00 71.94 99 ASP A CA 1
ATOM 794 C C . ASP A 1 99 ? 3.365 -14.733 -16.909 1.00 71.94 99 ASP A C 1
ATOM 796 O O . ASP A 1 99 ? 2.526 -14.508 -17.787 1.00 71.94 99 ASP A O 1
ATOM 800 N N . GLU A 1 100 ? 3.622 -13.855 -15.937 1.00 78.12 100 GLU A N 1
ATOM 801 C CA . GLU A 1 100 ? 3.037 -12.514 -15.851 1.00 78.12 100 GLU A CA 1
ATOM 802 C C . GLU A 1 100 ? 3.893 -11.517 -16.645 1.00 78.12 100 GLU A C 1
ATOM 804 O O . GLU A 1 100 ? 5.012 -11.186 -16.251 1.00 78.12 100 GLU A O 1
ATOM 809 N N . GLU A 1 101 ? 3.357 -11.026 -17.762 1.00 82.69 101 GLU A N 1
ATOM 810 C CA . GLU A 1 101 ? 3.982 -10.021 -18.620 1.00 82.69 101 GLU A CA 1
ATOM 811 C C . GLU A 1 101 ? 3.258 -8.668 -18.535 1.00 82.69 101 GLU A C 1
ATOM 813 O O . GLU A 1 101 ? 2.047 -8.584 -18.316 1.00 82.69 101 GLU A O 1
ATOM 818 N N . TYR A 1 102 ? 4.004 -7.584 -18.752 1.00 83.12 102 TYR A N 1
ATOM 819 C CA . TYR A 1 102 ? 3.491 -6.214 -18.745 1.00 83.12 102 TYR A CA 1
ATOM 820 C C . TYR A 1 102 ? 3.854 -5.511 -20.054 1.00 83.12 102 TYR A C 1
ATOM 822 O O . TYR A 1 102 ? 4.954 -5.679 -20.585 1.00 83.12 102 TYR A O 1
ATOM 830 N N . GLU A 1 103 ? 2.935 -4.700 -20.584 1.00 85.38 103 GLU A N 1
ATOM 831 C CA . GLU A 1 103 ? 3.172 -3.972 -21.832 1.00 85.38 103 GLU A CA 1
ATOM 832 C C . GLU A 1 103 ? 4.173 -2.827 -21.604 1.00 85.38 103 GLU A C 1
ATOM 834 O O . GLU A 1 103 ? 3.966 -1.936 -20.773 1.00 85.38 103 GLU A O 1
ATOM 839 N N . VAL A 1 104 ? 5.272 -2.839 -22.360 1.00 88.88 104 VAL A N 1
ATOM 840 C CA . VAL A 1 104 ? 6.286 -1.782 -22.325 1.00 88.88 104 VAL A CA 1
ATOM 841 C C . VAL A 1 104 ? 5.832 -0.604 -23.184 1.00 88.88 104 VAL A C 1
ATOM 843 O O . VAL A 1 104 ? 5.564 -0.762 -24.371 1.00 88.88 104 VAL A O 1
ATOM 846 N N . GLU A 1 105 ? 5.795 0.595 -22.603 1.00 90.31 105 GLU A N 1
ATOM 847 C 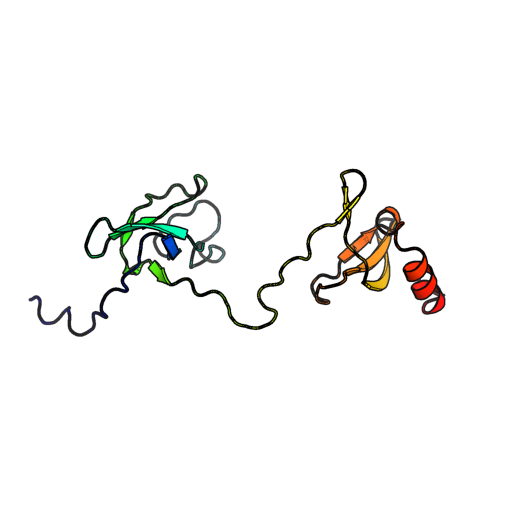CA . GLU A 1 105 ? 5.524 1.842 -23.326 1.00 90.31 105 GLU A CA 1
ATOM 848 C C . GLU A 1 105 ? 6.797 2.388 -23.981 1.00 90.31 105 GLU A C 1
ATOM 850 O O . GLU A 1 105 ? 6.791 2.766 -25.151 1.00 90.31 105 GLU A O 1
ATOM 855 N N . GLN A 1 106 ? 7.901 2.452 -23.228 1.00 90.81 106 GLN A N 1
ATOM 856 C CA . GLN A 1 106 ? 9.139 3.065 -23.707 1.00 90.81 106 GLN A CA 1
ATOM 857 C C . GLN A 1 106 ? 10.373 2.585 -22.933 1.00 90.81 106 GLN A C 1
ATOM 859 O O . GLN A 1 106 ? 10.334 2.420 -21.717 1.00 90.81 106 GLN A O 1
ATOM 864 N N . ILE A 1 107 ? 11.511 2.464 -23.621 1.00 93.19 107 ILE A N 1
ATOM 865 C CA . ILE A 1 107 ? 12.829 2.335 -22.985 1.00 93.19 107 ILE A CA 1
ATOM 866 C C . ILE A 1 107 ? 13.435 3.728 -22.817 1.00 93.19 107 ILE A C 1
ATOM 868 O O . ILE A 1 107 ? 13.619 4.454 -23.797 1.00 93.19 107 ILE A O 1
ATOM 872 N N . LYS A 1 108 ? 13.721 4.108 -21.570 1.00 91.69 108 LYS A N 1
ATOM 873 C CA . LYS A 1 108 ? 14.245 5.436 -21.222 1.00 91.69 108 LYS A CA 1
ATOM 874 C C . LYS A 1 108 ? 15.760 5.504 -21.194 1.00 91.69 108 LYS A C 1
ATOM 876 O O . LYS A 1 108 ? 16.319 6.532 -21.557 1.00 91.69 108 LYS A O 1
ATOM 881 N N . ASP A 1 109 ? 16.404 4.440 -20.733 1.00 92.19 109 ASP A N 1
ATOM 882 C CA . ASP A 1 109 ? 17.846 4.420 -20.516 1.00 92.19 109 ASP A CA 1
ATOM 883 C C . ASP A 1 109 ? 18.391 2.986 -20.570 1.00 92.19 109 ASP A C 1
ATOM 885 O O . ASP A 1 109 ? 17.633 2.014 -20.504 1.00 92.19 109 ASP A O 1
ATOM 889 N N . SER A 1 110 ? 19.710 2.846 -20.679 1.00 93.56 110 SER A N 1
ATOM 890 C CA . SER A 1 110 ? 20.410 1.565 -20.633 1.00 93.56 110 SER A CA 1
ATOM 891 C C . SER A 1 110 ? 21.705 1.680 -19.836 1.00 93.56 110 SER A C 1
ATOM 893 O O . SER A 1 110 ? 22.418 2.675 -19.941 1.00 93.56 110 SER A O 1
ATOM 895 N N . ARG A 1 111 ? 22.044 0.643 -19.069 1.00 93.69 111 ARG A N 1
ATOM 896 C CA . ARG A 1 111 ? 23.287 0.599 -18.288 1.00 93.69 111 ARG A CA 1
ATOM 897 C C . ARG A 1 111 ? 23.860 -0.806 -18.217 1.00 93.69 111 ARG A C 1
ATOM 899 O O . ARG A 1 111 ? 23.120 -1.788 -18.297 1.00 93.69 111 ARG A O 1
ATOM 906 N N . ILE A 1 112 ? 25.160 -0.903 -17.955 1.00 93.75 112 ILE A N 1
ATOM 907 C CA . ILE A 1 112 ? 25.796 -2.158 -17.546 1.00 93.75 112 ILE A CA 1
ATOM 908 C C . ILE A 1 112 ? 25.896 -2.180 -16.018 1.00 93.75 112 ILE A C 1
ATOM 910 O O . ILE A 1 112 ? 26.659 -1.429 -15.417 1.00 93.75 112 ILE A O 1
ATOM 914 N N .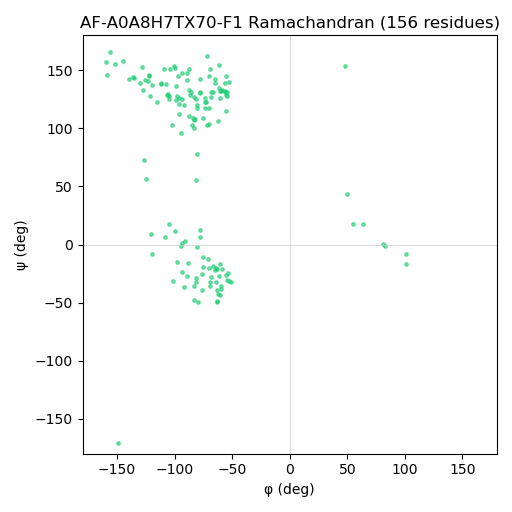 PHE A 1 113 ? 25.149 -3.073 -15.367 1.00 92.38 113 PHE A N 1
ATOM 915 C CA . PHE A 1 113 ? 25.229 -3.290 -13.922 1.00 92.38 113 PHE A CA 1
ATOM 916 C C . PHE A 1 113 ? 25.590 -4.745 -13.637 1.00 92.38 113 PHE A C 1
ATOM 918 O O . PHE A 1 113 ? 24.967 -5.660 -14.166 1.00 92.38 113 PHE A O 1
ATOM 925 N N . ARG A 1 114 ? 26.627 -4.978 -12.819 1.00 91.19 114 ARG A N 1
ATOM 926 C CA . ARG A 1 114 ? 27.141 -6.330 -12.511 1.00 91.19 114 ARG A CA 1
ATOM 927 C C . ARG A 1 114 ? 27.398 -7.184 -13.769 1.00 91.19 114 ARG A C 1
ATOM 929 O O . ARG A 1 114 ? 27.078 -8.368 -13.793 1.00 91.19 114 ARG A O 1
ATOM 936 N N . ARG A 1 115 ? 28.002 -6.577 -14.803 1.00 91.56 115 ARG A N 1
ATOM 937 C CA . ARG A 1 115 ? 28.303 -7.201 -16.114 1.00 91.56 115 ARG A CA 1
ATOM 938 C C . ARG A 1 115 ? 27.061 -7.637 -16.911 1.00 91.56 115 ARG A C 1
ATOM 940 O O . ARG A 1 115 ? 27.189 -8.438 -17.830 1.00 91.56 115 ARG A O 1
ATOM 947 N N . GLN A 1 116 ? 25.879 -7.122 -16.575 1.00 92.19 116 GLN A N 1
ATOM 948 C CA . GLN A 1 116 ? 24.631 -7.394 -17.285 1.00 92.19 116 GLN A CA 1
ATOM 949 C C . GLN A 1 116 ? 24.041 -6.100 -17.840 1.00 92.19 116 GLN A C 1
ATOM 951 O O . GLN A 1 116 ? 24.024 -5.074 -17.158 1.00 92.19 116 GLN A O 1
ATOM 956 N N . LEU A 1 117 ? 23.549 -6.165 -19.077 1.00 92.62 117 LEU A N 1
ATOM 957 C CA . LEU A 1 117 ? 22.817 -5.072 -19.703 1.00 92.62 117 LEU A CA 1
ATOM 958 C C . LEU A 1 117 ? 21.419 -4.974 -19.091 1.00 92.62 117 LEU A C 1
ATOM 960 O O . LEU A 1 117 ? 20.681 -5.961 -19.056 1.00 92.62 117 LEU A O 1
ATOM 964 N N . GLN A 1 118 ? 21.078 -3.784 -18.610 1.00 94.88 118 GLN A N 1
ATOM 965 C CA . GLN A 1 118 ? 19.764 -3.448 -18.080 1.00 94.88 118 GLN A CA 1
ATOM 966 C C . GLN A 1 118 ? 19.179 -2.269 -18.852 1.00 94.88 118 GLN A C 1
ATOM 968 O O . GLN A 1 118 ? 19.912 -1.351 -19.226 1.00 94.88 118 GLN A O 1
ATOM 973 N N . TYR A 1 119 ? 17.864 -2.283 -19.028 1.00 93.81 119 TYR A N 1
ATOM 974 C CA . TYR A 1 119 ? 17.082 -1.196 -19.598 1.00 93.81 119 TYR A CA 1
ATOM 975 C C . TYR A 1 119 ? 16.184 -0.586 -18.531 1.00 93.81 119 TYR A C 1
ATOM 977 O O . TYR A 1 119 ? 15.596 -1.306 -17.728 1.00 93.81 119 TYR A O 1
ATOM 985 N N . LEU A 1 120 ? 16.075 0.739 -18.519 1.00 93.38 120 LEU A N 1
ATOM 986 C CA . LEU A 1 120 ? 15.085 1.442 -17.715 1.00 93.38 120 LEU A CA 1
ATOM 987 C C . LEU A 1 120 ? 13.767 1.448 -18.488 1.00 93.38 120 LEU A C 1
ATOM 989 O O . LEU A 1 120 ? 13.634 2.144 -19.499 1.00 93.38 120 LEU A O 1
ATOM 993 N N . VAL A 1 121 ? 12.819 0.642 -18.027 1.00 93.00 121 VAL A N 1
ATOM 994 C CA . VAL A 1 121 ? 11.558 0.367 -18.715 1.00 93.00 121 VAL A CA 1
ATOM 995 C C . VAL A 1 121 ? 10.454 1.249 -18.143 1.00 93.00 121 VAL A C 1
ATOM 997 O O . VAL A 1 121 ? 10.244 1.283 -16.931 1.00 93.00 121 VAL A O 1
ATOM 1000 N N . LYS A 1 122 ? 9.745 1.961 -19.022 1.00 91.62 122 LYS A N 1
ATOM 1001 C CA . LYS A 1 122 ? 8.467 2.612 -18.734 1.00 91.62 122 LYS A CA 1
ATOM 1002 C C . LYS A 1 122 ? 7.343 1.692 -19.186 1.00 91.62 122 LYS A C 1
ATOM 1004 O O . LYS A 1 122 ? 7.273 1.341 -20.363 1.00 91.62 122 LYS A O 1
ATOM 1009 N N . TRP A 1 123 ? 6.484 1.317 -18.251 1.00 89.69 123 TRP A N 1
ATOM 1010 C CA . TRP A 1 123 ? 5.346 0.433 -18.476 1.00 89.69 123 TRP A CA 1
ATOM 1011 C C . TRP A 1 123 ? 4.111 1.234 -18.877 1.00 89.69 123 TRP A C 1
ATOM 1013 O O . TRP A 1 123 ? 3.863 2.313 -18.339 1.00 89.69 123 TRP A O 1
ATOM 1023 N N . LYS A 1 124 ? 3.320 0.700 -19.804 1.00 85.62 124 LYS A N 1
ATOM 1024 C CA . LYS A 1 124 ? 2.107 1.362 -20.281 1.00 85.62 124 LYS A CA 1
ATOM 1025 C C . LYS A 1 124 ? 1.052 1.397 -19.183 1.00 85.62 124 LYS A C 1
ATOM 1027 O O . LYS A 1 124 ? 0.748 0.379 -18.569 1.00 85.62 124 LYS A O 1
ATOM 1032 N N . GLY A 1 125 ? 0.478 2.575 -18.958 1.00 80.56 125 GLY A N 1
ATOM 1033 C CA . GLY A 1 125 ? -0.533 2.783 -17.917 1.00 80.56 125 GLY A CA 1
ATOM 1034 C C . GLY A 1 125 ? 0.042 3.020 -16.518 1.00 80.56 125 GLY A C 1
ATOM 1035 O O . GLY A 1 125 ? -0.727 3.298 -15.603 1.00 80.56 125 GLY A O 1
ATOM 1036 N N . TYR A 1 126 ? 1.368 2.986 -16.359 1.00 79.19 126 TYR A N 1
ATOM 1037 C CA . TYR A 1 126 ? 2.032 3.403 -15.131 1.00 79.19 126 TYR A CA 1
ATOM 1038 C C . TYR A 1 126 ? 2.693 4.772 -15.290 1.00 79.19 126 TYR A C 1
ATOM 1040 O O . TYR A 1 126 ? 3.140 5.166 -16.368 1.00 79.19 126 TYR A O 1
ATOM 1048 N N . ASP A 1 127 ? 2.779 5.493 -14.176 1.00 80.12 127 ASP A N 1
ATOM 1049 C CA . ASP A 1 127 ? 3.543 6.732 -14.098 1.00 80.12 127 ASP A CA 1
ATOM 1050 C C . ASP A 1 127 ? 5.061 6.467 -14.115 1.00 80.12 127 ASP A C 1
ATOM 1052 O O . ASP A 1 127 ? 5.543 5.373 -13.807 1.00 80.12 127 ASP A O 1
ATOM 1056 N N . ASP A 1 128 ? 5.834 7.508 -14.415 1.00 80.25 128 ASP A N 1
ATOM 1057 C CA . ASP A 1 128 ? 7.294 7.490 -14.429 1.00 80.25 128 ASP A CA 1
ATOM 1058 C C . ASP A 1 128 ? 7.914 7.016 -13.104 1.00 80.25 128 ASP A C 1
ATOM 1060 O O . ASP A 1 128 ? 9.008 6.448 -13.108 1.00 80.25 128 ASP A O 1
ATOM 1064 N N . SER A 1 129 ? 7.209 7.184 -11.982 1.00 78.81 129 SER A N 1
ATOM 1065 C CA . SER A 1 129 ? 7.593 6.647 -10.669 1.00 78.81 129 SER A CA 1
ATOM 1066 C C . SER A 1 129 ? 7.741 5.119 -10.620 1.00 78.81 129 SER A C 1
ATOM 1068 O O . SER A 1 129 ? 8.441 4.611 -9.747 1.00 78.81 129 SER A O 1
ATOM 1070 N N . HIS A 1 130 ? 7.130 4.392 -11.559 1.00 80.00 130 HIS A N 1
ATOM 1071 C CA . HIS A 1 130 ? 7.177 2.928 -11.650 1.00 80.00 130 HIS A CA 1
ATOM 1072 C C . HIS A 1 130 ? 8.196 2.439 -12.685 1.00 80.00 130 HIS A C 1
ATOM 1074 O O . HIS A 1 130 ? 8.204 1.262 -13.045 1.00 80.00 130 HIS A O 1
ATOM 1080 N N . THR A 1 131 ? 9.056 3.326 -13.194 1.00 87.69 131 THR A N 1
ATOM 1081 C CA . THR A 1 131 ? 10.135 2.910 -14.091 1.00 87.69 131 THR A CA 1
ATOM 1082 C C . THR A 1 131 ? 11.174 2.091 -13.333 1.00 87.69 131 THR A C 1
ATOM 1084 O O . THR A 1 131 ? 11.703 2.513 -12.303 1.00 87.69 131 THR A O 1
ATOM 1087 N N . LEU A 1 132 ? 11.472 0.899 -13.848 1.00 91.12 132 LEU A N 1
ATOM 1088 C CA . LEU A 1 132 ? 12.375 -0.060 -13.213 1.00 91.12 132 LEU A CA 1
ATOM 1089 C C . LEU A 1 132 ? 13.459 -0.531 -14.183 1.00 91.12 132 LEU A C 1
ATOM 1091 O O . LEU A 1 132 ? 13.292 -0.508 -15.402 1.00 91.12 132 LEU A O 1
ATOM 1095 N N . TRP A 1 133 ? 14.603 -0.920 -13.616 1.00 93.44 133 TRP A N 1
ATOM 1096 C CA . TRP A 1 133 ? 15.734 -1.457 -14.367 1.00 93.44 133 TRP A CA 1
ATOM 1097 C C . TRP A 1 133 ? 15.559 -2.956 -14.587 1.00 93.44 133 TRP A C 1
ATOM 1099 O O . TRP A 1 133 ? 15.850 -3.748 -13.690 1.00 93.44 133 TRP A O 1
ATOM 1109 N N . GLU A 1 134 ? 15.167 -3.334 -15.797 1.00 93.06 134 GLU A N 1
ATOM 1110 C CA . GLU A 1 134 ? 14.977 -4.724 -16.191 1.00 93.06 134 GLU A CA 1
ATOM 1111 C C . GLU A 1 134 ? 16.190 -5.260 -16.963 1.00 93.06 134 GLU A C 1
ATOM 1113 O O . GLU A 1 134 ? 16.730 -4.575 -17.838 1.00 93.06 134 GLU A O 1
ATOM 1118 N N . PRO A 1 135 ? 16.660 -6.486 -16.676 1.00 92.62 135 PRO A N 1
ATOM 1119 C CA . PRO A 1 135 ? 17.660 -7.162 -17.493 1.00 92.62 135 PRO A CA 1
ATOM 1120 C C . PRO A 1 135 ? 17.229 -7.263 -18.961 1.00 92.62 135 PRO A C 1
ATOM 1122 O O . PRO A 1 135 ? 16.069 -7.542 -19.243 1.00 92.62 135 PRO A O 1
ATOM 1125 N N . ALA A 1 136 ? 18.169 -7.167 -19.905 1.00 90.00 136 ALA A N 1
ATOM 1126 C CA . ALA A 1 136 ? 17.870 -7.272 -21.341 1.00 90.00 136 ALA A CA 1
ATOM 1127 C C . ALA A 1 136 ? 17.108 -8.558 -21.729 1.00 90.00 136 ALA A C 1
ATOM 1129 O O . ALA A 1 136 ? 16.292 -8.539 -22.644 1.00 90.00 136 ALA A O 1
ATOM 1130 N N . ARG A 1 137 ? 17.324 -9.657 -20.992 1.00 90.31 137 ARG A N 1
ATOM 1131 C CA . ARG A 1 137 ? 16.596 -10.928 -21.157 1.00 90.31 137 ARG A CA 1
ATOM 1132 C C . ARG A 1 137 ? 15.097 -10.854 -20.826 1.00 90.31 137 ARG A C 1
ATOM 1134 O O . ARG A 1 137 ? 14.362 -11.705 -21.293 1.00 90.31 137 ARG A O 1
ATOM 1141 N N . ASN A 1 138 ? 14.664 -9.878 -20.027 1.00 88.38 138 ASN A N 1
ATOM 1142 C CA . ASN A 1 138 ? 13.262 -9.688 -19.645 1.00 88.38 138 ASN A CA 1
ATOM 1143 C C . ASN A 1 138 ? 12.516 -8.794 -20.653 1.00 88.38 138 ASN A C 1
ATOM 1145 O O . ASN A 1 138 ? 11.294 -8.751 -20.654 1.00 88.38 138 ASN A O 1
ATOM 1149 N N . VAL A 1 139 ? 13.243 -8.067 -21.510 1.00 87.50 139 VAL A N 1
ATOM 1150 C CA . VAL A 1 139 ? 12.681 -7.109 -22.484 1.00 87.50 139 VAL A CA 1
ATOM 1151 C C . VAL A 1 139 ? 12.709 -7.686 -23.909 1.00 87.50 139 VAL A C 1
ATOM 1153 O O . VAL A 1 139 ? 12.594 -6.963 -24.898 1.00 87.50 139 VAL A O 1
ATOM 1156 N N . THR A 1 140 ? 12.863 -9.005 -24.047 1.00 85.44 140 THR A N 1
ATOM 1157 C CA . THR A 1 140 ? 12.955 -9.694 -25.347 1.00 85.44 140 THR A CA 1
ATOM 1158 C C . THR A 1 140 ? 11.703 -9.517 -26.198 1.00 85.44 140 THR A C 1
ATOM 1160 O O . THR A 1 140 ? 11.801 -9.506 -27.423 1.00 85.44 140 THR A O 1
ATOM 1163 N N . ASN A 1 141 ? 10.551 -9.305 -25.561 1.00 85.25 141 ASN A N 1
ATOM 1164 C CA . ASN A 1 141 ? 9.254 -9.190 -26.227 1.00 85.25 141 ASN A CA 1
ATOM 1165 C C . ASN A 1 141 ? 9.009 -7.793 -26.833 1.00 85.25 141 ASN A C 1
ATOM 1167 O O . ASN A 1 141 ? 8.001 -7.584 -27.502 1.00 85.25 141 ASN A O 1
ATOM 1171 N N . ALA A 1 142 ? 9.939 -6.839 -26.664 1.00 85.69 142 ALA A N 1
ATOM 1172 C CA . ALA A 1 142 ? 9.838 -5.485 -27.220 1.00 85.69 142 ALA A CA 1
ATOM 1173 C C . ALA A 1 142 ? 11.052 -5.080 -28.094 1.00 85.69 142 ALA A C 1
ATOM 1175 O O . ALA A 1 142 ? 11.675 -4.037 -27.857 1.00 85.69 142 ALA A O 1
ATOM 1176 N N . PRO A 1 143 ? 11.395 -5.849 -29.149 1.00 88.69 143 PRO A N 1
ATOM 1177 C CA . PRO A 1 143 ? 12.584 -5.586 -29.965 1.00 88.69 143 PRO A CA 1
ATOM 1178 C C . PRO A 1 143 ? 12.510 -4.251 -30.719 1.00 88.69 143 PRO A C 1
ATOM 1180 O O . PRO A 1 143 ? 13.530 -3.585 -30.892 1.00 88.69 143 PRO A O 1
ATOM 1183 N N . ALA A 1 144 ? 11.309 -3.824 -31.125 1.00 90.06 144 ALA A N 1
ATOM 1184 C CA . ALA A 1 144 ? 11.103 -2.547 -31.807 1.00 90.06 144 ALA A CA 1
ATOM 1185 C C . ALA A 1 144 ? 11.490 -1.351 -30.920 1.00 90.06 144 ALA A C 1
ATOM 1187 O O . ALA A 1 144 ? 12.189 -0.447 -31.373 1.00 90.06 144 ALA A O 1
ATOM 1188 N N . LEU A 1 145 ? 11.115 -1.383 -29.635 1.00 90.38 145 LEU A N 1
ATOM 1189 C CA . LEU A 1 145 ? 11.437 -0.318 -28.681 1.00 90.38 145 LEU A CA 1
ATOM 1190 C C . LEU A 1 145 ? 12.932 -0.279 -28.351 1.00 90.38 145 LEU A C 1
ATOM 1192 O O . LEU A 1 145 ? 13.498 0.804 -28.199 1.00 90.38 145 LEU A O 1
ATOM 1196 N N . ILE A 1 146 ? 13.587 -1.444 -28.292 1.00 90.38 146 ILE A N 1
ATOM 1197 C CA . ILE A 1 146 ? 15.045 -1.543 -28.130 1.00 90.38 146 ILE A CA 1
ATOM 1198 C C . ILE A 1 146 ? 15.754 -0.921 -29.337 1.00 90.38 146 ILE A C 1
ATOM 1200 O O . ILE A 1 146 ? 16.647 -0.089 -29.167 1.00 90.38 146 ILE A O 1
ATOM 1204 N N . ALA A 1 147 ? 15.345 -1.286 -30.555 1.00 89.69 147 ALA A N 1
ATOM 1205 C CA . ALA A 1 147 ? 15.925 -0.746 -31.781 1.00 89.69 147 ALA A CA 1
ATOM 1206 C C . ALA A 1 147 ? 15.741 0.777 -31.873 1.00 89.69 147 ALA A C 1
ATOM 1208 O O . ALA A 1 147 ? 16.687 1.504 -32.182 1.00 89.69 147 ALA A O 1
ATOM 1209 N N . ASP A 1 148 ? 14.550 1.275 -31.538 1.00 92.19 148 ASP A N 1
ATOM 1210 C CA . ASP A 1 148 ? 14.260 2.706 -31.507 1.00 92.19 148 ASP A CA 1
ATOM 1211 C C . ASP A 1 148 ? 15.092 3.463 -30.472 1.00 92.19 148 ASP A C 1
ATOM 1213 O O . ASP A 1 148 ? 15.559 4.573 -30.750 1.00 92.19 148 ASP A O 1
ATOM 1217 N N . PHE A 1 149 ? 15.303 2.870 -29.296 1.00 91.62 149 PHE A N 1
ATOM 1218 C CA . PHE A 1 149 ? 16.144 3.446 -28.255 1.00 91.62 149 PHE A CA 1
ATOM 1219 C C . PHE A 1 149 ? 17.601 3.582 -28.713 1.00 91.62 149 PHE A C 1
ATOM 1221 O O . PHE A 1 149 ? 18.162 4.673 -28.609 1.00 91.62 149 PHE A O 1
ATOM 1228 N N . HIS A 1 150 ? 18.195 2.524 -29.273 1.00 90.75 150 HIS A N 1
ATOM 1229 C CA . HIS A 1 150 ? 19.587 2.545 -29.750 1.00 90.75 150 HIS A CA 1
ATOM 1230 C C . HIS A 1 150 ? 19.782 3.422 -30.983 1.00 90.75 150 HIS A C 1
ATOM 1232 O O . HIS A 1 150 ? 20.811 4.078 -31.115 1.00 90.75 150 HIS A O 1
ATOM 1238 N N . ARG A 1 151 ? 18.773 3.520 -31.857 1.00 90.69 151 ARG A N 1
ATOM 1239 C CA . ARG A 1 151 ? 18.786 4.474 -32.975 1.00 90.69 151 ARG A CA 1
ATOM 1240 C C . ARG A 1 151 ? 18.897 5.919 -32.485 1.00 90.69 151 ARG A C 1
ATOM 1242 O O . ARG A 1 151 ? 19.575 6.725 -33.115 1.00 90.69 151 ARG A O 1
ATOM 1249 N N . LYS A 1 152 ? 18.226 6.251 -31.377 1.00 90.81 152 LYS A N 1
ATOM 1250 C CA . LYS A 1 152 ? 18.284 7.585 -30.754 1.00 90.81 152 LYS A CA 1
ATOM 1251 C C . LYS A 1 152 ? 19.528 7.774 -29.880 1.00 90.81 152 LYS A C 1
ATOM 1253 O O . LYS A 1 152 ? 20.004 8.897 -29.754 1.00 90.81 152 LYS A O 1
ATOM 1258 N N . ASN A 1 153 ? 20.058 6.694 -29.307 1.00 89.31 153 ASN A N 1
ATOM 1259 C CA . AS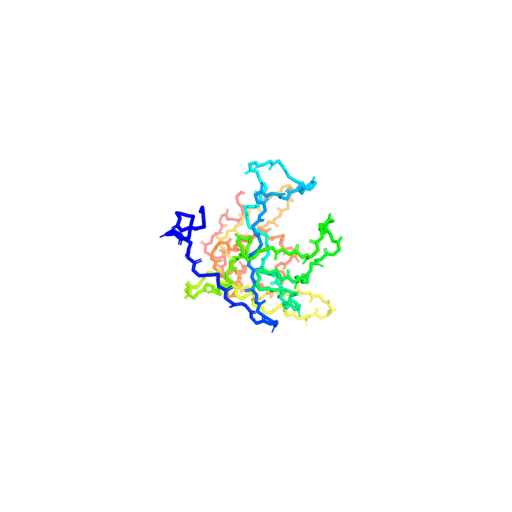N A 1 153 ? 21.185 6.699 -28.376 1.00 89.31 153 ASN A CA 1
ATOM 1260 C C . ASN A 1 153 ? 22.288 5.730 -28.845 1.00 89.31 153 ASN A C 1
ATOM 1262 O O . ASN A 1 153 ? 22.489 4.687 -28.228 1.00 89.31 153 ASN A O 1
ATOM 1266 N N . PRO A 1 154 ? 23.040 6.055 -29.911 1.00 86.50 154 PRO A N 1
ATOM 1267 C CA . PRO A 1 154 ? 24.013 5.131 -30.506 1.00 86.50 154 PRO A CA 1
ATOM 1268 C C . PRO A 1 154 ? 25.217 4.812 -29.603 1.00 86.50 154 PRO A C 1
ATOM 1270 O O . PRO A 1 154 ? 25.903 3.821 -29.823 1.00 86.50 154 PRO A O 1
ATOM 1273 N N . ASN A 1 155 ? 25.478 5.641 -28.585 1.00 83.38 155 ASN A N 1
ATOM 1274 C CA . ASN A 1 155 ? 26.585 5.465 -27.636 1.00 83.38 155 ASN A CA 1
ATOM 1275 C C . ASN A 1 155 ? 26.187 4.701 -26.360 1.00 83.38 155 ASN A C 1
ATOM 1277 O O . ASN A 1 155 ? 27.000 4.579 -25.445 1.00 83.38 155 ASN A O 1
ATOM 1281 N N . ALA A 1 156 ? 24.934 4.258 -26.255 1.00 82.75 156 ALA A N 1
ATOM 1282 C CA . ALA A 1 156 ? 24.449 3.452 -25.144 1.00 82.75 156 ALA A CA 1
ATOM 1283 C C . ALA A 1 156 ? 24.653 1.949 -25.436 1.00 82.75 156 ALA A C 1
ATOM 1285 O O . ALA A 1 156 ? 24.542 1.532 -26.588 1.00 82.75 156 ALA A O 1
ATOM 1286 N N . PRO A 1 157 ? 24.901 1.106 -24.418 1.00 77.44 157 PRO A N 1
ATOM 1287 C CA . PRO A 1 157 ? 25.084 1.441 -23.005 1.00 77.44 157 PRO A CA 1
ATOM 1288 C C . PRO A 1 157 ? 26.489 2.003 -22.725 1.00 77.44 157 PRO A C 1
ATOM 1290 O O . PRO A 1 157 ? 27.474 1.539 -23.298 1.00 77.44 157 PRO A O 1
ATOM 1293 N N . ARG A 1 158 ? 26.570 2.988 -21.826 1.00 61.31 158 ARG A N 1
ATOM 1294 C CA . ARG A 1 158 ? 27.837 3.572 -21.363 1.00 61.31 158 ARG A CA 1
ATOM 1295 C C . ARG A 1 158 ? 28.418 2.811 -20.171 1.00 61.31 158 ARG A C 1
ATOM 1297 O O . ARG A 1 158 ? 27.625 2.208 -19.408 1.00 61.31 158 ARG A O 1
#

Sequence (158 aa):
MKVYYDKHVQEAPVFAPGDKVWLDARNLKLKQLSKKLSPKRLGPYTVRQKLGDLDYKLVLPKSVPVHPVFHVSLLSKYTRSDIPGRELEEPPAIKVEGDEEYEVEQIKDSRIFRRQLQYLVKWKGYDDSHTLWEPARNVTNAPALIADFHRKNPNAPR

Secondary structure (DSSP, 8-state):
--TTTGGG-PPPPP--TT-EEEEE-TT---SSS-TTTS-SEEEEEEEEEE-SSSEEEEE--TTS-S-SEEEGGGEEE-----STTSS---PPPEEETTEEE--EEEEEEEEEETTEEEEEEEETTS-GGG-EEEEGGGSTT-HHHHHHHHHH-TT---

Mean predicted aligned error: 13.63 Å

Nearest PDB structures (foldseek):
  4quf-assembly2_D  TM=9.930E-01  e=2.986E-04  Drosophila melanogaster
  7vrf-assembly1_B  TM=8.933E-01  e=2.812E-04  Drosophila melanogaster
  3qo2-assembly1_A  TM=9.255E-01  e=7.783E-04  Homo sapiens
  1q3l-assembly1_A  TM=9.491E-01  e=1.184E-03  Drosophila melanogaster
  7q5b-assembly1_C  TM=3.967E-01  e=1.545E-04  Saccharomyces cerevisiae S288C

Radius of gyration: 24.9 Å; Cα contacts (8 Å, |Δi|>4): 212; chains: 1; bounding box: 52×39×71 Å

Foldseek 3Di:
DPPVPCPPDDPQDDDDQFFFKWFACPPPPQPPDDPVPDDRTDGRWGFHDDPDPFKTFTDDDPNRPDHRIDGSVRIDGDDDPPPPPPDQPPPAFDQDPNDGHFAFPAFDAWEQDPNFIWTQTDTPSDDPVPTDTHTPVNCVVPVVRVVVVCVVVVPPPD